Protein AF-A0A0P0X3J2-F1 (afdb_monomer_lite)

Sequence (110 aa):
ITIFICSRALRIARRRRDRPLVMEQEQQRPTPPRFGLDAATIACLPSFPYVRAHDNGEISDTAASVECAVCLSAVDEGEMVRQLHQECIDMWLSSHASCPICRGKAAPAD

Radius of gyration: 17.02 Å; chains: 1; bounding box: 38×27×59 Å

Secondary structure (DSSP, 8-state):
-HHHHHHHHHHHHHHHHSS-----------PPP--PPPHHHHHTS--EE------TT---TTS-PPB-TTT--BPPTT-EESSSBHHHHHHHHTT-SB-TTT--B-----

Structure (mmCIF, N/CA/C/O backbone):
data_AF-A0A0P0X3J2-F1
#
_entry.id   AF-A0A0P0X3J2-F1
#
loop_
_atom_site.group_PDB
_atom_site.id
_atom_site.type_symbol
_atom_site.label_atom_id
_atom_site.label_alt_id
_atom_site.label_comp_id
_atom_site.label_asym_id
_atom_site.label_entity_id
_atom_site.label_seq_id
_atom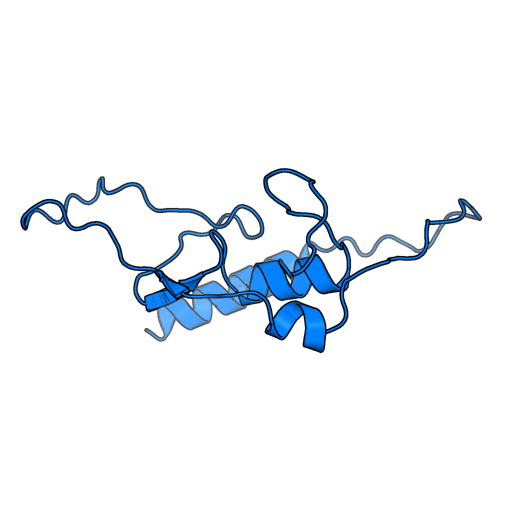_site.pdbx_PDB_ins_code
_atom_site.Cartn_x
_atom_site.Cartn_y
_atom_site.Cartn_z
_atom_site.occupancy
_atom_site.B_iso_or_equiv
_atom_site.auth_seq_id
_atom_site.auth_comp_id
_atom_site.auth_asym_id
_atom_site.auth_atom_id
_atom_site.pdbx_PDB_model_num
ATOM 1 N N . ILE A 1 1 ? 18.685 -6.126 -13.645 1.00 62.66 1 ILE A N 1
ATOM 2 C CA . ILE A 1 1 ? 17.881 -7.036 -12.787 1.00 62.66 1 ILE A CA 1
ATOM 3 C C . ILE A 1 1 ? 18.629 -7.407 -11.502 1.00 62.66 1 ILE A C 1
ATOM 5 O O . ILE A 1 1 ? 18.233 -6.942 -10.444 1.00 62.66 1 ILE A O 1
ATOM 9 N N . THR A 1 2 ? 19.749 -8.139 -11.558 1.00 72.31 2 THR A N 1
ATOM 10 C CA . THR A 1 2 ? 20.478 -8.592 -10.350 1.00 72.31 2 THR A CA 1
ATOM 11 C C . THR A 1 2 ? 20.932 -7.451 -9.439 1.00 72.31 2 THR A C 1
ATOM 13 O O . THR A 1 2 ? 20.743 -7.523 -8.232 1.00 72.31 2 THR A O 1
ATOM 16 N N . ILE A 1 3 ? 21.466 -6.363 -10.006 1.00 75.50 3 ILE A N 1
ATOM 17 C CA . ILE A 1 3 ? 21.913 -5.194 -9.228 1.00 75.50 3 ILE A CA 1
ATOM 18 C C . ILE A 1 3 ? 20.746 -4.550 -8.466 1.00 75.50 3 ILE A C 1
ATOM 20 O O . ILE A 1 3 ? 20.918 -4.160 -7.313 1.00 75.50 3 ILE A O 1
ATOM 24 N N . PHE A 1 4 ? 19.557 -4.486 -9.072 1.00 71.75 4 PHE A N 1
ATOM 25 C CA . PHE A 1 4 ? 18.354 -3.948 -8.434 1.00 71.75 4 PHE A CA 1
ATOM 26 C C . PHE A 1 4 ? 17.903 -4.839 -7.276 1.00 71.75 4 PHE A C 1
ATOM 28 O O . PHE A 1 4 ? 17.736 -4.343 -6.164 1.00 71.75 4 PHE A O 1
ATOM 35 N N . ILE A 1 5 ? 17.830 -6.159 -7.493 1.00 76.25 5 ILE A N 1
ATOM 36 C CA . ILE A 1 5 ? 17.503 -7.140 -6.443 1.00 76.25 5 ILE A CA 1
ATOM 37 C C . ILE A 1 5 ? 18.508 -7.048 -5.287 1.00 76.25 5 ILE A C 1
ATOM 39 O O . ILE A 1 5 ? 18.109 -6.949 -4.128 1.00 76.25 5 ILE A O 1
ATOM 43 N N . CYS A 1 6 ? 19.811 -7.009 -5.585 1.00 77.88 6 CYS A N 1
ATOM 44 C CA . CYS A 1 6 ? 20.860 -6.873 -4.575 1.00 77.88 6 CYS A CA 1
ATOM 45 C C . CYS A 1 6 ? 20.748 -5.552 -3.809 1.00 77.88 6 CYS A C 1
ATOM 47 O O . CYS A 1 6 ? 20.824 -5.545 -2.582 1.00 77.88 6 CYS A O 1
ATOM 49 N N . SER A 1 7 ? 20.524 -4.437 -4.509 1.00 78.75 7 SER A N 1
ATOM 50 C CA . SER A 1 7 ? 20.341 -3.119 -3.895 1.00 78.75 7 SER A CA 1
ATOM 51 C C . SER A 1 7 ? 19.117 -3.105 -2.982 1.00 78.75 7 SER A C 1
ATOM 53 O O . SER A 1 7 ? 19.196 -2.598 -1.863 1.00 78.75 7 SER A O 1
ATOM 55 N N . ARG A 1 8 ? 18.011 -3.721 -3.413 1.00 69.62 8 ARG A N 1
ATOM 56 C CA . ARG A 1 8 ? 16.777 -3.858 -2.635 1.00 69.62 8 ARG A CA 1
ATOM 57 C C . ARG A 1 8 ? 17.001 -4.704 -1.385 1.00 69.62 8 ARG A C 1
ATOM 59 O O . ARG A 1 8 ? 16.700 -4.244 -0.287 1.00 69.62 8 ARG A O 1
ATOM 66 N N . ALA A 1 9 ? 17.619 -5.878 -1.522 1.00 77.94 9 ALA A N 1
ATOM 67 C CA . ALA A 1 9 ? 17.956 -6.756 -0.400 1.00 77.94 9 ALA A CA 1
ATOM 68 C C . ALA A 1 9 ? 18.884 -6.066 0.612 1.00 77.94 9 ALA A C 1
ATOM 70 O O . ALA A 1 9 ? 18.623 -6.098 1.814 1.00 77.94 9 ALA A O 1
ATOM 71 N N . LEU A 1 10 ? 19.922 -5.371 0.134 1.00 80.94 10 LEU A N 1
ATOM 72 C CA . LEU A 1 10 ? 20.834 -4.596 0.975 1.00 80.94 10 LEU A CA 1
ATOM 73 C C . LEU A 1 10 ? 20.107 -3.458 1.701 1.00 80.94 10 LEU A C 1
ATOM 75 O O . LEU A 1 10 ? 20.377 -3.228 2.876 1.00 80.94 10 LEU A O 1
ATOM 79 N N . ARG A 1 11 ? 19.170 -2.756 1.052 1.00 69.81 11 ARG A N 1
ATOM 80 C CA . ARG A 1 11 ? 18.385 -1.678 1.683 1.00 69.81 11 ARG A CA 1
ATOM 81 C C . ARG A 1 11 ? 17.372 -2.207 2.703 1.00 69.81 11 ARG A C 1
ATOM 83 O O . ARG A 1 11 ? 17.274 -1.642 3.790 1.00 69.81 11 ARG A O 1
ATOM 90 N N . ILE A 1 12 ? 16.677 -3.311 2.408 1.00 72.94 12 ILE A N 1
ATOM 91 C CA . ILE A 1 12 ? 15.802 -4.006 3.372 1.00 72.94 12 ILE A CA 1
ATOM 92 C C . ILE A 1 12 ? 16.627 -4.458 4.581 1.00 72.94 12 ILE A C 1
ATOM 94 O O . ILE A 1 12 ? 16.234 -4.222 5.724 1.00 72.94 12 ILE A O 1
ATOM 98 N N . ALA A 1 13 ? 17.801 -5.047 4.343 1.00 76.25 13 ALA A N 1
ATOM 99 C CA . ALA A 1 13 ? 18.723 -5.435 5.403 1.00 76.25 13 ALA A CA 1
ATOM 100 C C . ALA A 1 13 ? 19.209 -4.223 6.209 1.00 76.25 13 ALA A C 1
ATOM 102 O O . ALA A 1 13 ? 19.269 -4.302 7.433 1.00 76.25 13 ALA A O 1
ATOM 103 N N . ARG A 1 14 ? 19.487 -3.082 5.562 1.00 75.00 14 ARG A N 1
ATOM 104 C CA . ARG A 1 14 ? 19.835 -1.829 6.252 1.00 75.00 14 ARG A CA 1
ATOM 105 C C . ARG A 1 14 ? 18.709 -1.349 7.161 1.00 75.00 14 ARG A C 1
ATOM 107 O O . ARG A 1 14 ? 18.992 -1.062 8.311 1.00 75.00 14 ARG A O 1
ATOM 114 N N . ARG A 1 15 ? 17.446 -1.352 6.721 1.00 68.12 15 ARG A N 1
ATOM 115 C CA . ARG A 1 15 ? 16.306 -0.997 7.595 1.00 68.12 15 ARG A CA 1
ATOM 116 C C . ARG A 1 15 ? 16.103 -1.975 8.745 1.00 68.12 15 ARG A C 1
ATOM 118 O O . ARG A 1 15 ? 15.778 -1.554 9.846 1.00 68.12 15 ARG A O 1
ATOM 125 N N . ARG A 1 16 ? 16.323 -3.273 8.515 1.00 66.19 16 ARG A N 1
ATOM 126 C CA . ARG A 1 16 ? 16.330 -4.272 9.597 1.00 66.19 16 ARG A CA 1
ATOM 127 C C . ARG A 1 16 ? 17.478 -4.047 10.577 1.00 66.19 16 ARG A C 1
ATOM 129 O O . ARG A 1 16 ? 17.307 -4.324 11.756 1.00 66.19 16 ARG A O 1
ATOM 136 N N . ARG A 1 17 ? 18.625 -3.564 10.098 1.00 64.56 17 ARG A N 1
ATOM 137 C CA . ARG A 1 17 ? 19.802 -3.253 10.915 1.00 64.56 17 ARG A CA 1
ATOM 138 C C . ARG A 1 17 ? 19.632 -1.963 11.712 1.00 64.56 17 ARG A C 1
ATOM 140 O O . ARG A 1 17 ? 20.065 -1.916 12.852 1.00 64.56 17 ARG A O 1
ATOM 147 N N . ASP A 1 18 ? 18.996 -0.960 11.118 1.00 62.44 18 ASP A N 1
ATOM 148 C CA . ASP A 1 18 ? 18.629 0.299 11.773 1.00 62.44 18 ASP A CA 1
ATOM 149 C C . ASP A 1 18 ? 17.363 0.155 12.630 1.00 62.44 18 ASP A C 1
ATOM 151 O O . ASP A 1 18 ? 16.910 1.109 13.252 1.00 62.44 18 ASP A O 1
ATOM 155 N N . ARG A 1 19 ? 16.765 -1.049 12.692 1.00 62.34 19 ARG A N 1
ATOM 156 C CA . ARG A 1 19 ? 15.784 -1.354 13.730 1.00 62.34 19 ARG A CA 1
ATOM 157 C C . ARG A 1 19 ? 16.537 -1.222 15.049 1.00 62.34 19 ARG A C 1
ATOM 159 O O . ARG A 1 19 ? 17.418 -2.053 15.287 1.00 62.34 19 ARG A O 1
ATOM 166 N N . PRO A 1 20 ? 16.229 -0.222 15.892 1.00 53.03 20 PRO A N 1
ATOM 167 C CA . PRO A 1 20 ? 16.931 -0.091 17.149 1.00 53.03 20 PRO A CA 1
ATOM 168 C C . PRO A 1 20 ? 16.768 -1.415 17.894 1.00 53.03 20 PRO A C 1
ATOM 170 O O . PRO A 1 20 ? 15.647 -1.909 18.064 1.00 53.03 20 PRO A O 1
ATOM 173 N N . LEU A 1 21 ? 17.891 -2.009 18.307 1.00 50.00 21 LEU A N 1
ATOM 174 C CA . LEU A 1 21 ? 17.905 -2.937 19.430 1.00 50.00 21 LEU A CA 1
ATOM 175 C C . LEU A 1 21 ? 17.534 -2.081 20.636 1.00 50.00 21 LEU A C 1
ATOM 177 O O . LEU A 1 21 ? 18.406 -1.649 21.383 1.00 50.00 21 LEU A O 1
ATOM 181 N N . VAL A 1 22 ? 16.255 -1.707 20.737 1.00 55.84 22 VAL A N 1
ATOM 182 C CA . VAL A 1 22 ? 15.724 -1.060 21.924 1.00 55.84 22 VAL A CA 1
ATOM 183 C C . VAL A 1 22 ? 15.979 -2.072 23.016 1.00 55.84 22 VAL A C 1
ATOM 185 O O . VAL A 1 22 ? 15.365 -3.136 23.062 1.00 55.84 22 VAL A O 1
ATOM 188 N N . MET A 1 23 ? 17.009 -1.753 23.788 1.00 49.06 23 MET A N 1
ATOM 189 C CA . MET A 1 23 ? 17.346 -2.358 25.050 1.00 49.06 23 MET A CA 1
ATOM 190 C C . MET A 1 23 ? 16.031 -2.392 25.822 1.00 49.06 23 MET A C 1
ATOM 192 O O . MET A 1 23 ? 15.429 -1.346 26.056 1.00 49.06 23 MET A O 1
ATOM 196 N N . GLU A 1 24 ? 15.528 -3.602 26.056 1.00 54.06 24 GLU A N 1
ATOM 197 C CA . GLU A 1 24 ? 14.265 -3.887 26.732 1.00 54.06 24 GLU A CA 1
ATOM 198 C C . GLU A 1 24 ? 14.387 -3.406 28.184 1.00 54.06 24 GLU A C 1
ATOM 200 O O . GLU A 1 24 ? 14.694 -4.165 29.099 1.00 54.06 24 GLU A O 1
ATOM 205 N N . GLN A 1 25 ? 14.257 -2.101 28.381 1.00 48.06 25 GLN A N 1
ATOM 206 C CA . GLN A 1 25 ? 14.371 -1.448 29.668 1.00 48.06 25 GLN A CA 1
ATOM 207 C C . GLN A 1 25 ? 13.414 -0.260 29.655 1.00 48.06 25 GLN A C 1
ATOM 209 O O . GLN A 1 25 ? 13.792 0.853 29.332 1.00 48.06 25 GLN A O 1
ATOM 214 N N . GLU A 1 26 ? 12.133 -0.541 29.901 1.00 42.31 26 GLU A N 1
ATOM 215 C CA . GLU A 1 26 ? 11.393 0.063 31.015 1.00 42.31 26 GLU A CA 1
ATOM 216 C C . GLU A 1 26 ? 9.937 -0.427 31.049 1.00 42.31 26 GLU A C 1
ATOM 218 O O . GLU A 1 26 ? 9.123 -0.174 30.163 1.00 42.31 26 GLU A O 1
ATOM 223 N N . GLN A 1 27 ? 9.650 -1.167 32.123 1.00 45.62 27 GLN A N 1
ATOM 224 C CA . GLN A 1 27 ? 8.453 -1.076 32.956 1.00 45.62 27 GLN A CA 1
ATOM 225 C C . GLN A 1 27 ? 7.148 -0.553 32.307 1.00 45.62 27 GLN A C 1
ATOM 227 O O . GLN A 1 27 ? 6.927 0.641 32.134 1.00 45.62 27 GLN A O 1
ATOM 232 N N . GLN A 1 28 ? 6.189 -1.470 32.147 1.00 45.38 28 GLN A N 1
ATOM 233 C CA . GLN A 1 28 ? 4.788 -1.283 32.568 1.00 45.38 28 GLN A CA 1
ATOM 234 C C . GLN A 1 28 ? 4.017 -0.032 32.103 1.00 45.38 28 GLN A C 1
ATOM 236 O O . GLN A 1 28 ? 3.080 0.392 32.781 1.00 45.38 28 GLN A O 1
ATOM 241 N N . ARG A 1 29 ? 4.257 0.500 30.904 1.00 41.31 29 ARG A N 1
ATOM 242 C CA . ARG A 1 29 ? 3.136 1.127 30.190 1.00 41.31 29 ARG A CA 1
ATOM 243 C C . ARG A 1 29 ? 2.353 -0.013 29.539 1.00 41.31 29 ARG A C 1
ATOM 245 O O . ARG A 1 29 ? 2.975 -0.737 28.761 1.00 41.31 29 ARG A O 1
ATOM 252 N N . PRO A 1 30 ? 1.051 -0.228 29.828 1.00 45.28 30 PRO A N 1
ATOM 253 C CA . PRO A 1 30 ? 0.239 -1.147 29.042 1.00 45.28 30 PRO A CA 1
ATOM 254 C C . PRO A 1 30 ? 0.341 -0.680 27.595 1.00 45.28 30 PRO A C 1
ATOM 256 O O . PRO A 1 30 ? -0.241 0.333 27.204 1.00 45.28 30 PRO A O 1
ATOM 259 N N . THR 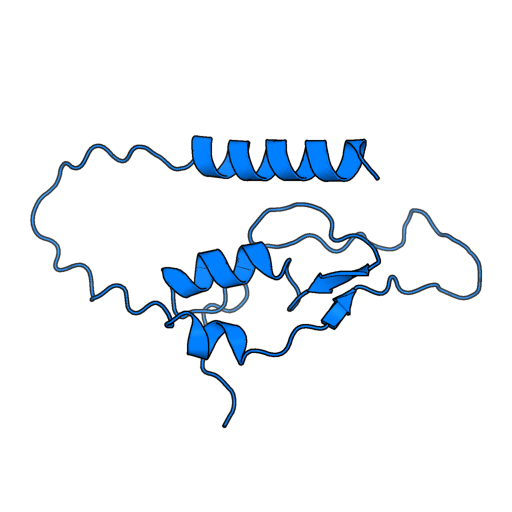A 1 31 ? 1.189 -1.345 26.819 1.00 47.12 31 THR A N 1
ATOM 260 C CA . THR A 1 31 ? 1.215 -1.141 25.386 1.00 47.12 31 THR A CA 1
ATOM 261 C C . THR A 1 31 ? -0.143 -1.658 24.938 1.00 47.12 31 THR A C 1
ATOM 263 O O . THR A 1 31 ? -0.488 -2.792 25.289 1.00 47.12 31 THR A O 1
ATOM 266 N N . PRO A 1 32 ? -0.977 -0.836 24.269 1.00 47.91 32 PRO A N 1
ATOM 267 C CA . PRO A 1 32 ? -2.209 -1.363 23.711 1.00 47.91 32 PRO A CA 1
ATOM 268 C C . PRO A 1 32 ? -1.829 -2.604 22.897 1.00 47.91 32 PRO A C 1
ATOM 270 O O . PRO A 1 32 ? -0.755 -2.591 22.276 1.00 47.91 32 PRO A O 1
ATOM 273 N N . PRO A 1 33 ? -2.631 -3.684 22.952 1.00 53.06 33 PRO A N 1
ATOM 274 C CA . PRO A 1 33 ? -2.315 -4.906 22.234 1.00 53.06 33 PRO A CA 1
ATOM 275 C C . PRO A 1 33 ? -1.928 -4.518 20.816 1.00 53.06 33 PRO A C 1
ATOM 277 O O . PRO A 1 33 ? -2.580 -3.668 20.205 1.00 53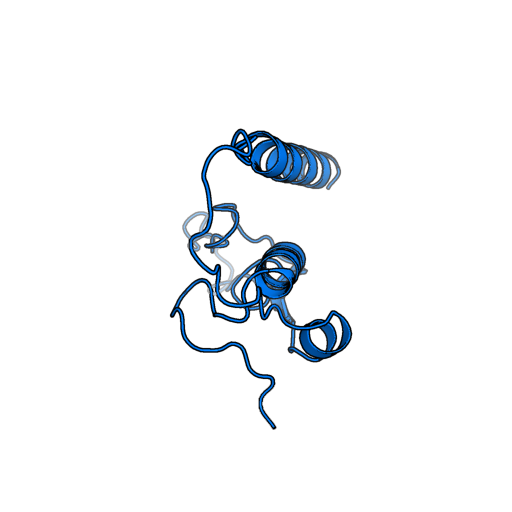.06 33 PRO A O 1
ATOM 280 N N . ARG A 1 34 ? -0.803 -5.048 20.338 1.00 58.19 34 ARG A N 1
ATOM 281 C CA . ARG A 1 34 ? -0.309 -4.781 18.989 1.00 58.19 34 ARG A CA 1
ATOM 282 C C . ARG A 1 34 ? -1.316 -5.410 18.023 1.00 58.19 34 ARG A C 1
ATOM 284 O O . ARG A 1 34 ? -1.141 -6.545 17.603 1.00 58.19 34 ARG A O 1
ATOM 291 N N . PHE A 1 35 ? -2.418 -4.714 17.754 1.00 70.25 35 PHE A N 1
ATOM 292 C CA . PHE A 1 35 ? -3.446 -5.115 16.803 1.00 70.25 35 PHE A CA 1
ATOM 293 C C . PHE A 1 35 ? -2.895 -4.820 15.411 1.00 70.25 35 PHE A C 1
ATOM 295 O O . PHE A 1 35 ? -3.280 -3.852 14.757 1.00 70.25 35 PHE A O 1
ATOM 302 N N . GLY A 1 36 ? -1.894 -5.596 15.005 1.00 81.62 36 GLY A N 1
ATOM 303 C CA . GLY A 1 36 ? -1.636 -5.790 13.591 1.00 81.62 36 GLY A CA 1
ATOM 304 C C . GLY A 1 36 ? -2.811 -6.532 12.958 1.00 81.62 36 GLY A C 1
ATOM 305 O O . GLY A 1 36 ? -3.659 -7.100 13.652 1.00 81.62 36 GLY A O 1
ATOM 306 N N . LEU A 1 37 ? -2.854 -6.519 11.634 1.00 83.88 37 LEU A N 1
ATOM 307 C CA . LEU A 1 37 ? -3.732 -7.400 10.879 1.00 83.88 37 LEU A CA 1
ATOM 308 C C . LEU A 1 37 ? -3.064 -8.771 10.760 1.00 83.88 37 LEU A C 1
ATOM 310 O O . LEU A 1 37 ? -1.838 -8.867 10.654 1.00 83.88 37 LEU A O 1
ATOM 314 N N . ASP A 1 38 ? -3.857 -9.835 10.778 1.00 85.81 38 ASP A N 1
ATOM 315 C CA . ASP A 1 38 ? -3.346 -11.165 10.479 1.00 85.81 38 ASP A CA 1
ATOM 316 C C . ASP A 1 38 ? -2.961 -11.279 8.993 1.00 85.81 38 ASP A C 1
ATOM 318 O O . ASP A 1 38 ? -3.410 -10.511 8.136 1.00 85.81 38 ASP A O 1
ATOM 322 N N . ALA A 1 39 ? -2.112 -12.257 8.679 1.00 83.38 39 ALA A N 1
ATOM 323 C CA . ALA A 1 39 ? -1.588 -12.436 7.330 1.00 83.38 39 ALA A CA 1
ATOM 324 C C . ALA A 1 39 ? -2.682 -12.691 6.278 1.00 83.38 39 ALA A C 1
ATOM 326 O O . ALA A 1 39 ? -2.503 -12.286 5.130 1.00 83.38 39 ALA A O 1
ATOM 327 N N . ALA A 1 40 ? -3.805 -13.323 6.645 1.00 86.69 40 ALA A N 1
ATOM 328 C CA . ALA A 1 40 ? -4.900 -13.568 5.710 1.00 86.69 40 ALA A CA 1
ATOM 329 C C . ALA A 1 40 ? -5.634 -12.260 5.387 1.00 86.69 40 ALA A C 1
ATOM 331 O O . ALA A 1 40 ? -5.830 -11.950 4.214 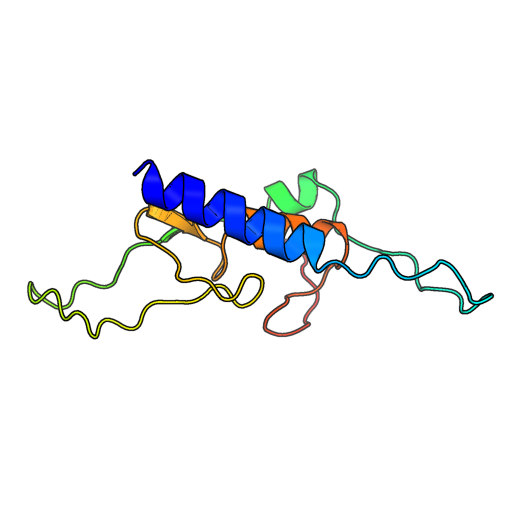1.00 86.69 40 ALA A O 1
ATOM 332 N N . THR A 1 41 ? -5.927 -11.436 6.397 1.00 85.44 41 THR A N 1
ATOM 333 C CA . THR A 1 41 ? -6.509 -10.100 6.191 1.00 85.44 41 THR A CA 1
ATOM 334 C C . THR A 1 41 ? -5.601 -9.205 5.340 1.00 85.44 41 THR A C 1
ATOM 336 O O . THR A 1 41 ? -6.076 -8.506 4.445 1.00 85.44 41 THR A O 1
ATOM 339 N N . ILE A 1 42 ? -4.283 -9.249 5.563 1.00 85.38 42 ILE A N 1
ATOM 340 C CA . ILE A 1 42 ? -3.304 -8.504 4.753 1.00 85.38 42 ILE A CA 1
ATOM 341 C C . ILE A 1 42 ? -3.287 -9.000 3.300 1.00 85.38 42 ILE A C 1
ATOM 343 O O . ILE A 1 42 ? -3.194 -8.190 2.374 1.00 85.38 42 ILE A O 1
ATOM 347 N N . ALA A 1 43 ? -3.387 -10.313 3.079 1.00 86.00 43 ALA A N 1
ATOM 348 C CA . ALA A 1 43 ? -3.410 -10.900 1.740 1.00 86.00 43 ALA A CA 1
ATOM 349 C C . ALA A 1 43 ? -4.659 -10.497 0.938 1.00 86.00 43 ALA A C 1
ATOM 351 O O . ALA A 1 43 ? -4.571 -10.363 -0.280 1.00 86.00 43 ALA A O 1
ATOM 352 N N . CYS A 1 44 ? -5.788 -10.244 1.606 1.00 86.06 44 CYS A N 1
ATOM 353 C CA . CYS A 1 44 ? -7.020 -9.778 0.963 1.00 86.06 44 CYS A CA 1
ATOM 354 C C . CYS A 1 44 ? -6.936 -8.342 0.428 1.00 86.06 44 CYS A C 1
ATOM 356 O O . CYS A 1 44 ? -7.755 -7.951 -0.401 1.00 86.06 44 CYS A O 1
ATOM 358 N N . LEU A 1 45 ? -5.981 -7.533 0.892 1.00 83.81 45 LEU A N 1
ATOM 359 C CA . LEU A 1 45 ? -5.848 -6.166 0.402 1.00 83.81 45 LEU A CA 1
ATOM 360 C C . LEU A 1 45 ? -5.416 -6.183 -1.083 1.00 83.81 45 LEU A C 1
ATOM 362 O O . LEU A 1 45 ? -4.478 -6.893 -1.454 1.00 83.81 45 LEU A O 1
ATOM 366 N N . PRO A 1 46 ? -6.033 -5.385 -1.962 1.00 82.38 46 PRO A N 1
ATOM 367 C CA . PRO A 1 46 ? -5.691 -5.393 -3.382 1.00 82.38 46 PRO A CA 1
ATOM 368 C C . PRO A 1 46 ? -4.275 -4.846 -3.604 1.00 82.38 46 PRO A C 1
ATOM 370 O O . PRO A 1 46 ? -3.886 -3.869 -2.966 1.00 82.38 46 PRO A O 1
ATOM 373 N N . SER A 1 47 ? -3.494 -5.460 -4.494 1.00 83.19 47 SER A N 1
ATOM 374 C CA . SER A 1 47 ? -2.213 -4.933 -4.986 1.00 83.19 47 SER A CA 1
ATOM 375 C C . SER A 1 47 ? -2.190 -4.941 -6.512 1.00 83.19 47 SER A C 1
ATOM 377 O O . SER A 1 47 ? -2.857 -5.755 -7.149 1.00 83.19 47 SER A O 1
ATOM 379 N N . PHE A 1 48 ? -1.436 -4.015 -7.104 1.00 83.50 48 PHE A N 1
ATOM 380 C CA . PHE A 1 48 ? -1.380 -3.832 -8.555 1.00 83.50 48 PHE A CA 1
ATOM 381 C C . PHE A 1 48 ? 0.069 -3.619 -9.002 1.00 83.50 48 PHE A C 1
ATOM 383 O O . PHE A 1 48 ? 0.835 -3.014 -8.249 1.00 83.50 48 PHE A O 1
ATOM 390 N N . PRO A 1 49 ? 0.471 -4.084 -10.196 1.00 82.88 49 PRO A N 1
ATOM 391 C CA . PRO A 1 49 ? 1.787 -3.764 -10.731 1.00 82.88 49 PRO A CA 1
ATOM 392 C C . PRO A 1 49 ? 1.878 -2.261 -11.009 1.00 82.88 49 PRO A C 1
ATOM 394 O O . PRO A 1 49 ? 0.978 -1.669 -11.609 1.00 82.88 49 PRO A O 1
ATOM 397 N N . TYR A 1 50 ? 2.963 -1.635 -10.567 1.00 82.69 50 TYR A N 1
ATOM 398 C CA . TYR A 1 50 ? 3.245 -0.242 -10.862 1.00 82.69 50 TYR A CA 1
ATOM 399 C C . TYR A 1 50 ? 3.583 -0.083 -12.345 1.00 82.69 50 TYR A C 1
ATOM 401 O O . TYR A 1 50 ? 4.485 -0.743 -12.862 1.00 82.69 50 TYR A O 1
ATOM 409 N N . VAL A 1 51 ? 2.869 0.818 -13.014 1.00 78.56 51 VAL A N 1
ATOM 410 C CA . VAL A 1 51 ? 3.133 1.222 -14.396 1.00 78.56 51 VAL A CA 1
ATOM 411 C C . VAL A 1 51 ? 3.560 2.678 -14.356 1.00 78.56 51 VAL A C 1
ATOM 413 O O . VAL A 1 51 ? 2.836 3.521 -13.820 1.00 78.56 51 VAL A O 1
ATOM 416 N N . ARG A 1 52 ? 4.744 2.980 -14.894 1.00 74.31 52 ARG A N 1
ATOM 417 C CA . ARG A 1 52 ? 5.178 4.371 -15.030 1.00 74.31 52 ARG A CA 1
ATOM 418 C C . ARG A 1 52 ? 4.283 5.060 -16.056 1.00 74.31 52 ARG A C 1
ATOM 420 O O . ARG A 1 52 ? 3.985 4.498 -17.106 1.00 74.31 52 ARG A O 1
ATOM 427 N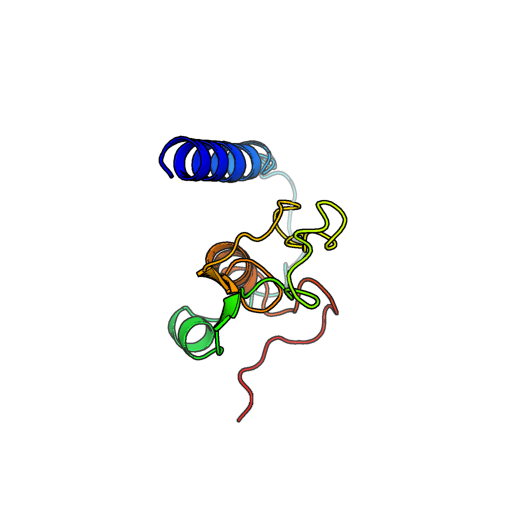 N . ALA A 1 53 ? 3.828 6.269 -15.739 1.00 74.56 53 ALA A N 1
ATOM 428 C CA . ALA A 1 53 ? 3.138 7.085 -16.723 1.00 74.56 53 ALA A CA 1
ATOM 429 C C . ALA A 1 53 ? 4.145 7.436 -17.826 1.00 74.56 53 ALA A C 1
ATOM 431 O O . ALA A 1 53 ? 5.134 8.109 -17.557 1.00 74.56 53 ALA A O 1
ATOM 432 N N . HIS A 1 54 ? 3.914 6.929 -19.035 1.00 66.50 54 HIS A N 1
ATOM 433 C CA . HIS A 1 54 ? 4.630 7.358 -20.228 1.00 66.50 54 HIS A CA 1
ATOM 434 C C . HIS A 1 54 ? 3.806 8.462 -20.885 1.00 66.50 54 HIS A C 1
ATOM 436 O O . HIS A 1 54 ? 2.803 8.194 -21.547 1.00 66.50 54 HIS A O 1
ATOM 442 N N . ASP A 1 55 ? 4.200 9.709 -20.694 1.00 61.34 55 ASP A N 1
ATOM 443 C CA . ASP A 1 55 ? 3.741 10.827 -21.498 1.00 61.34 55 ASP A CA 1
ATOM 444 C C . ASP A 1 55 ? 4.324 10.693 -22.916 1.00 61.34 55 ASP A C 1
ATOM 446 O O . ASP A 1 55 ? 5.501 10.917 -23.164 1.00 61.34 55 ASP A O 1
ATOM 450 N N . ASN A 1 56 ? 3.484 10.223 -23.847 1.00 62.41 56 ASN A N 1
ATOM 451 C CA . ASN A 1 56 ? 3.651 10.250 -25.307 1.00 62.41 56 ASN A CA 1
ATOM 452 C C . ASN A 1 56 ? 5.087 10.129 -25.867 1.00 62.41 56 ASN A C 1
ATOM 454 O O . ASN A 1 56 ? 5.475 10.867 -26.770 1.00 62.41 56 ASN A O 1
ATOM 458 N N . GLY A 1 57 ? 5.846 9.131 -25.411 1.00 57.00 57 GLY A N 1
ATOM 459 C CA . GLY A 1 57 ? 7.080 8.692 -26.071 1.00 57.00 57 GLY A CA 1
ATOM 460 C C . GLY A 1 57 ? 8.345 9.480 -25.732 1.00 57.00 57 GLY A C 1
ATOM 461 O O . GLY A 1 57 ? 9.420 9.071 -26.168 1.00 57.00 57 GLY A O 1
ATOM 462 N N . GLU A 1 58 ? 8.267 10.528 -24.913 1.00 57.12 58 GLU A N 1
ATOM 463 C CA . GLU A 1 58 ? 9.459 11.055 -24.256 1.00 57.12 58 GLU A CA 1
ATOM 464 C C . GLU A 1 58 ? 9.602 10.339 -22.918 1.00 57.12 58 GLU A C 1
ATOM 466 O O . GLU A 1 58 ? 8.829 10.533 -21.985 1.00 57.12 58 GLU A O 1
ATOM 471 N N . ILE A 1 59 ? 10.612 9.473 -22.820 1.00 54.12 59 ILE A N 1
ATOM 472 C CA . ILE A 1 59 ? 11.151 9.055 -21.526 1.00 54.12 59 ILE A CA 1
ATOM 473 C C . ILE A 1 59 ? 11.768 10.320 -20.932 1.00 54.12 59 ILE A C 1
ATOM 475 O O . ILE A 1 59 ? 12.964 10.567 -21.061 1.00 54.12 59 ILE A O 1
ATOM 479 N N . SER A 1 60 ? 10.946 11.194 -20.363 1.00 54.28 60 SER A N 1
ATOM 480 C CA . SER A 1 60 ? 11.474 12.248 -19.529 1.00 54.28 60 SER A CA 1
ATOM 481 C C . SER A 1 60 ? 12.017 11.543 -18.296 1.00 54.28 60 SER A C 1
ATOM 483 O O . SER A 1 60 ? 11.255 11.004 -17.495 1.00 54.28 60 SER A O 1
ATOM 485 N N . ASP A 1 61 ? 13.337 11.567 -18.108 1.00 57.12 61 ASP A N 1
ATOM 486 C CA . ASP A 1 61 ? 13.986 11.208 -16.835 1.00 57.12 61 ASP A CA 1
ATOM 487 C C . ASP A 1 61 ? 13.421 12.022 -15.643 1.00 57.12 61 ASP A C 1
ATOM 489 O O . ASP A 1 61 ? 13.729 11.747 -14.485 1.00 57.12 61 ASP A O 1
ATOM 493 N N . THR A 1 62 ? 12.567 13.016 -15.920 1.00 56.03 62 THR A N 1
ATOM 494 C CA . THR A 1 62 ? 11.829 13.831 -14.950 1.00 56.03 62 THR A CA 1
ATOM 495 C C . THR A 1 62 ? 10.475 13.230 -14.553 1.00 56.03 62 THR A C 1
ATOM 497 O O . THR A 1 62 ? 9.806 13.802 -13.693 1.00 56.03 62 THR A O 1
ATOM 500 N N . ALA A 1 63 ? 10.038 12.104 -15.137 1.00 58.97 63 ALA A N 1
ATOM 501 C CA . ALA A 1 63 ? 8.850 11.393 -14.670 1.00 58.97 63 ALA A CA 1
ATOM 502 C C . ALA A 1 63 ? 9.053 11.059 -13.187 1.00 58.97 63 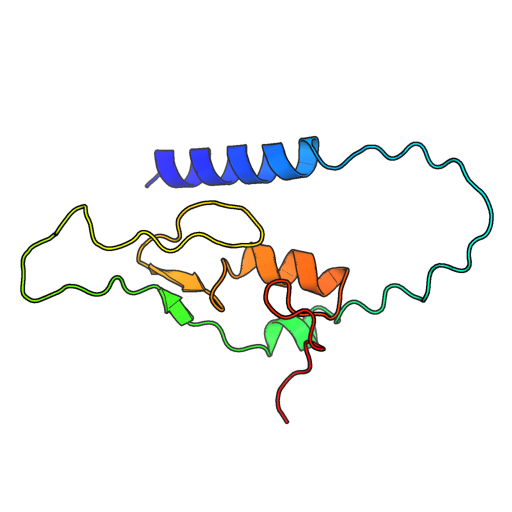ALA A C 1
ATOM 504 O O . ALA A 1 63 ? 9.882 10.216 -12.838 1.00 58.97 63 ALA A O 1
ATOM 505 N N . ALA A 1 64 ? 8.355 11.797 -12.317 1.00 65.75 64 ALA A N 1
ATOM 506 C CA . ALA A 1 64 ? 8.598 11.802 -10.884 1.00 65.75 64 ALA A CA 1
ATOM 507 C C . ALA A 1 64 ? 8.624 10.363 -10.359 1.00 65.75 64 ALA A C 1
ATOM 509 O O . ALA A 1 64 ? 7.614 9.655 -10.384 1.00 65.75 64 ALA A O 1
ATOM 510 N N . SER A 1 65 ? 9.797 9.910 -9.916 1.00 72.44 65 SER A N 1
ATOM 511 C CA . SER A 1 65 ? 9.938 8.583 -9.336 1.00 72.44 65 SER A CA 1
ATOM 512 C C . SER A 1 65 ? 9.087 8.524 -8.073 1.00 72.44 65 SER A C 1
ATOM 514 O O . SER A 1 65 ? 9.342 9.258 -7.118 1.00 72.44 65 SER A O 1
ATOM 516 N N . VAL A 1 66 ? 8.068 7.669 -8.062 1.00 80.38 66 VAL A N 1
ATOM 517 C CA . VAL A 1 66 ? 7.257 7.432 -6.867 1.00 80.38 66 VAL A CA 1
ATOM 518 C C . VAL A 1 66 ? 8.127 6.719 -5.842 1.00 80.38 66 VAL A C 1
ATOM 520 O O . VAL A 1 66 ? 8.699 5.678 -6.141 1.00 80.38 66 VAL A O 1
ATOM 523 N N . GLU A 1 67 ? 8.231 7.257 -4.630 1.00 84.50 67 GLU A N 1
ATOM 524 C CA . GLU A 1 67 ? 8.973 6.624 -3.541 1.00 84.50 67 GLU A CA 1
ATOM 525 C C . GLU A 1 67 ? 8.023 5.965 -2.540 1.00 84.50 67 GLU A C 1
ATOM 527 O O . GLU A 1 67 ? 6.988 6.510 -2.158 1.00 84.50 67 GLU A O 1
ATOM 532 N N . CYS A 1 68 ? 8.392 4.784 -2.054 1.00 85.62 68 CYS A N 1
ATOM 533 C CA . CYS A 1 68 ? 7.647 4.115 -1.000 1.00 85.62 68 CYS A CA 1
ATOM 534 C C . CYS A 1 68 ? 7.822 4.868 0.329 1.00 85.62 68 CYS A C 1
ATOM 536 O O . CYS A 1 68 ? 8.901 4.834 0.903 1.00 85.62 68 CYS A O 1
ATOM 538 N N . ALA A 1 69 ? 6.769 5.461 0.895 1.00 84.81 69 ALA A N 1
ATOM 539 C CA . ALA A 1 69 ? 6.816 6.169 2.184 1.00 84.81 69 ALA A CA 1
ATOM 540 C C . ALA A 1 69 ? 7.329 5.320 3.369 1.00 84.81 69 ALA A C 1
ATOM 542 O O . ALA A 1 69 ? 7.822 5.860 4.357 1.00 84.81 69 ALA A O 1
ATOM 543 N N . VAL A 1 70 ? 7.243 3.986 3.279 1.00 85.56 70 VAL A N 1
ATOM 544 C CA . VAL A 1 70 ? 7.778 3.085 4.309 1.00 85.56 70 VAL A CA 1
ATOM 545 C C . VAL A 1 70 ? 9.278 2.905 4.141 1.00 85.56 70 VAL A C 1
ATOM 547 O O . VAL A 1 70 ? 9.997 3.025 5.129 1.00 85.56 70 VAL A O 1
ATOM 550 N N . CYS A 1 71 ? 9.765 2.609 2.925 1.00 86.38 71 CYS A N 1
ATOM 551 C CA . CYS A 1 71 ? 11.180 2.310 2.697 1.00 86.38 71 CYS A CA 1
ATOM 552 C C . CYS A 1 71 ? 12.027 3.457 2.108 1.00 86.38 71 CYS A C 1
ATOM 554 O O . CYS A 1 71 ? 13.256 3.336 2.066 1.00 86.38 71 CYS A O 1
ATOM 556 N N . LEU A 1 72 ? 11.401 4.581 1.760 1.00 83.44 72 LEU A N 1
ATOM 557 C CA . LEU A 1 72 ? 11.958 5.761 1.082 1.00 83.44 72 LEU A CA 1
ATOM 558 C C . LEU A 1 72 ? 12.833 5.381 -0.121 1.00 83.44 72 LEU A C 1
ATOM 560 O O . LEU A 1 72 ? 13.931 5.889 -0.300 1.00 83.44 72 LEU A O 1
ATOM 564 N N . SER A 1 73 ? 12.407 4.369 -0.875 1.00 81.94 73 SER A N 1
ATOM 565 C CA . SER A 1 73 ? 13.067 3.951 -2.113 1.00 81.94 73 SER A CA 1
ATOM 566 C C . SER A 1 73 ? 12.090 4.091 -3.266 1.00 81.94 73 SER A C 1
ATOM 568 O O . SER A 1 73 ? 10.894 3.863 -3.066 1.00 81.94 73 SER A O 1
ATOM 570 N N . ALA A 1 74 ? 12.614 4.440 -4.440 1.00 83.25 74 ALA A N 1
ATOM 571 C CA . ALA A 1 74 ? 11.856 4.486 -5.681 1.00 83.25 74 ALA A CA 1
ATOM 572 C C . ALA A 1 74 ? 11.168 3.142 -5.961 1.00 83.25 74 ALA A C 1
ATOM 574 O O . ALA A 1 74 ? 11.757 2.087 -5.728 1.00 83.25 74 ALA A O 1
ATOM 575 N N . VAL A 1 75 ? 9.929 3.232 -6.434 1.00 82.50 75 VAL A N 1
ATOM 576 C CA . VAL A 1 75 ? 9.115 2.141 -6.959 1.00 82.50 75 VAL A CA 1
ATOM 577 C C . VAL A 1 75 ? 9.430 1.992 -8.443 1.00 82.50 75 VAL A C 1
ATOM 579 O O . VAL A 1 75 ? 9.363 2.961 -9.212 1.00 82.50 75 VAL A O 1
ATOM 582 N N . ASP A 1 76 ? 9.754 0.770 -8.848 1.00 80.50 76 ASP A N 1
ATOM 583 C CA . ASP A 1 76 ? 10.111 0.455 -10.228 1.00 80.50 76 ASP A CA 1
ATOM 584 C C . ASP A 1 76 ? 8.958 -0.181 -11.008 1.00 80.50 76 ASP A C 1
ATOM 586 O O . ASP A 1 76 ? 7.993 -0.714 -10.455 1.00 80.50 76 ASP A O 1
ATOM 590 N N . GLU A 1 77 ? 9.042 -0.077 -12.334 1.00 80.69 77 GLU A N 1
ATOM 591 C CA . GLU A 1 77 ? 8.035 -0.632 -13.234 1.00 80.69 77 GLU A CA 1
ATOM 592 C C . GLU A 1 77 ? 7.899 -2.150 -13.041 1.00 80.69 77 GLU A C 1
ATOM 594 O O . GLU A 1 77 ? 8.889 -2.881 -12.953 1.00 80.69 77 GLU A O 1
ATOM 599 N N . GLY A 1 78 ? 6.655 -2.623 -12.955 1.00 77.88 78 GLY A N 1
ATOM 600 C CA . GLY A 1 78 ? 6.323 -4.026 -12.712 1.00 77.88 78 GLY A CA 1
ATOM 601 C C . GLY A 1 78 ? 6.341 -4.450 -11.240 1.00 77.88 78 GLY A C 1
ATOM 602 O O . GLY A 1 78 ? 5.968 -5.584 -10.939 1.00 77.88 78 GLY A O 1
ATOM 603 N N . GLU A 1 79 ? 6.726 -3.583 -10.299 1.00 80.19 79 GLU A N 1
ATOM 604 C CA . GLU A 1 79 ? 6.656 -3.918 -8.875 1.00 80.19 79 GLU A CA 1
ATOM 605 C C . GLU A 1 79 ? 5.217 -3.881 -8.348 1.00 80.19 79 GLU A C 1
ATOM 607 O O . GLU A 1 79 ? 4.455 -2.961 -8.636 1.00 80.19 79 GLU A O 1
ATOM 612 N N . MET A 1 80 ? 4.838 -4.867 -7.528 1.00 78.50 80 MET A N 1
ATOM 613 C CA . MET A 1 80 ? 3.518 -4.882 -6.896 1.00 78.50 80 MET A CA 1
ATOM 614 C C . MET A 1 80 ? 3.434 -3.803 -5.821 1.00 78.50 80 MET A C 1
ATOM 616 O O . MET A 1 80 ? 4.169 -3.832 -4.824 1.00 78.50 80 MET A O 1
ATOM 620 N N . VAL A 1 81 ? 2.499 -2.875 -6.000 1.00 80.62 81 VAL A N 1
ATOM 621 C CA . VAL A 1 81 ? 2.290 -1.752 -5.097 1.00 80.62 81 VAL A CA 1
ATOM 622 C C . VAL A 1 81 ? 0.858 -1.620 -4.604 1.00 80.62 81 VAL A C 1
ATOM 624 O O . VAL A 1 81 ? -0.114 -1.942 -5.285 1.00 80.62 81 VAL A O 1
ATOM 627 N N . ARG A 1 82 ? 0.749 -1.075 -3.392 1.00 74.25 82 ARG A N 1
ATOM 628 C CA . ARG A 1 82 ? -0.470 -0.504 -2.802 1.00 74.25 82 ARG A CA 1
ATOM 629 C C . ARG A 1 82 ? -0.232 0.979 -2.473 1.00 74.25 82 ARG A C 1
ATOM 631 O O . ARG A 1 82 ? -0.326 1.368 -1.317 1.00 74.25 82 ARG A O 1
ATOM 638 N N . GLN A 1 83 ? 0.230 1.762 -3.460 1.00 72.31 83 GLN A N 1
ATOM 639 C CA . GLN A 1 83 ? 0.927 3.070 -3.308 1.00 72.31 83 GLN A CA 1
ATOM 640 C C . GLN A 1 83 ? 2.323 2.996 -2.650 1.00 72.31 83 GLN A C 1
ATOM 642 O O . GLN A 1 83 ? 3.024 3.995 -2.523 1.00 72.31 83 GLN A O 1
ATOM 647 N N . LEU A 1 84 ? 2.729 1.801 -2.229 1.00 83.88 84 LEU A N 1
ATOM 648 C CA . LEU A 1 84 ? 3.965 1.440 -1.536 1.00 83.88 84 LEU A CA 1
ATOM 649 C C . LEU A 1 84 ? 4.321 0.018 -1.977 1.00 83.88 84 LEU A C 1
ATOM 651 O O . LEU A 1 84 ? 3.404 -0.721 -2.337 1.00 83.88 84 LEU A O 1
ATOM 655 N N . HIS A 1 85 ? 5.582 -0.416 -1.883 1.00 84.19 85 HIS A N 1
ATOM 656 C CA . HIS A 1 85 ? 5.918 -1.828 -2.129 1.00 84.19 85 HIS A CA 1
ATOM 657 C C . HIS A 1 85 ? 5.037 -2.757 -1.283 1.00 84.19 85 HIS A C 1
ATOM 659 O O . HIS A 1 85 ? 4.932 -2.553 -0.068 1.00 84.19 85 HIS A O 1
ATOM 665 N N . GLN A 1 86 ? 4.476 -3.803 -1.896 1.00 84.88 86 GLN A N 1
ATOM 666 C CA . GLN A 1 86 ? 3.650 -4.798 -1.205 1.00 84.88 86 GLN A CA 1
ATOM 667 C C . GLN A 1 86 ? 4.360 -5.373 0.037 1.00 84.88 86 GLN A C 1
ATOM 669 O O . GLN A 1 86 ? 3.815 -5.350 1.135 1.00 84.88 86 GLN A O 1
ATOM 674 N N . GLU A 1 87 ? 5.631 -5.764 -0.093 1.00 85.62 87 GLU A N 1
ATOM 675 C CA . GLU A 1 87 ? 6.426 -6.293 1.028 1.00 85.62 87 GLU A CA 1
ATOM 676 C C . GLU A 1 87 ? 6.539 -5.305 2.203 1.00 85.62 87 GLU A C 1
ATOM 678 O O . GLU A 1 87 ? 6.552 -5.703 3.367 1.00 85.62 87 GLU A O 1
ATOM 683 N N . CYS A 1 88 ? 6.629 -4.003 1.910 1.00 87.44 88 CYS A N 1
ATOM 684 C CA . CYS A 1 88 ? 6.776 -2.974 2.937 1.00 87.44 88 CYS A CA 1
ATOM 685 C C . CYS A 1 88 ? 5.470 -2.749 3.702 1.00 87.44 88 CYS A C 1
ATOM 687 O O . CYS A 1 88 ? 5.500 -2.607 4.926 1.00 87.44 88 CYS A O 1
ATOM 689 N N . ILE A 1 89 ? 4.337 -2.709 2.994 1.00 87.00 89 ILE A N 1
ATOM 690 C CA . ILE A 1 89 ? 3.032 -2.528 3.632 1.00 87.00 89 ILE A CA 1
ATOM 691 C C . ILE A 1 89 ? 2.621 -3.779 4.414 1.00 87.00 89 ILE A C 1
ATOM 693 O O . ILE A 1 89 ? 2.125 -3.642 5.527 1.00 87.00 89 ILE A O 1
ATOM 697 N N . ASP A 1 90 ? 2.912 -4.981 3.917 1.00 87.19 90 ASP A N 1
ATOM 698 C CA . ASP A 1 90 ? 2.585 -6.229 4.615 1.00 87.19 90 ASP A CA 1
ATOM 699 C C . ASP A 1 90 ? 3.359 -6.342 5.943 1.00 87.19 90 ASP A C 1
ATOM 701 O O . ASP A 1 90 ? 2.779 -6.622 6.995 1.00 87.19 90 ASP A O 1
ATOM 705 N N . MET A 1 91 ? 4.662 -6.021 5.937 1.00 86.44 91 MET A N 1
ATOM 706 C CA . MET A 1 91 ? 5.459 -5.955 7.172 1.00 86.44 91 MET A CA 1
ATOM 707 C C . MET A 1 91 ? 4.943 -4.883 8.136 1.00 86.44 91 MET A C 1
ATOM 709 O O . MET A 1 91 ? 4.906 -5.119 9.343 1.00 86.44 91 MET A O 1
ATOM 713 N N . TRP A 1 92 ? 4.535 -3.718 7.632 1.00 89.31 92 TRP A N 1
ATOM 714 C CA . TRP A 1 92 ? 3.970 -2.660 8.466 1.00 89.31 92 TRP A CA 1
ATOM 715 C C . TRP A 1 92 ? 2.663 -3.103 9.135 1.00 89.31 92 TRP A C 1
ATOM 717 O O . TRP A 1 92 ? 2.544 -3.020 10.361 1.00 89.31 92 TRP A O 1
ATOM 727 N N . LEU A 1 93 ? 1.725 -3.639 8.348 1.00 87.69 93 LEU A N 1
ATOM 728 C CA . LEU A 1 93 ? 0.400 -4.066 8.801 1.00 87.69 93 LEU A CA 1
ATOM 729 C C . LEU A 1 93 ? 0.443 -5.227 9.792 1.00 87.69 93 LEU A C 1
ATOM 731 O O . LEU A 1 93 ? -0.412 -5.295 10.672 1.00 87.69 93 LEU A O 1
ATOM 735 N N . SER A 1 94 ? 1.476 -6.072 9.725 1.00 84.75 94 SER A N 1
ATOM 736 C CA . SER A 1 94 ? 1.705 -7.130 10.720 1.00 84.75 94 SER A CA 1
ATOM 737 C C . SER A 1 94 ? 1.900 -6.596 12.146 1.00 84.75 94 SER A C 1
ATOM 739 O O . SER A 1 94 ? 1.662 -7.306 13.118 1.00 84.75 94 SER A O 1
ATOM 741 N N . SER A 1 95 ? 2.342 -5.341 12.283 1.00 84.25 95 SER A N 1
ATOM 742 C CA . SER A 1 95 ? 2.600 -4.694 13.576 1.00 84.25 95 SER A CA 1
ATOM 743 C C . SER A 1 95 ? 1.658 -3.522 13.863 1.00 84.25 95 SER A C 1
ATOM 745 O O . SER A 1 95 ? 1.453 -3.183 15.027 1.00 84.25 95 SER A O 1
ATOM 747 N N . HIS A 1 96 ? 1.098 -2.898 12.823 1.00 85.31 96 HIS A N 1
ATOM 748 C CA . HIS A 1 96 ? 0.285 -1.689 12.917 1.00 85.31 96 HIS A CA 1
ATOM 749 C C . HIS A 1 96 ? -0.903 -1.761 11.948 1.00 85.31 96 HIS A C 1
ATOM 751 O O . HIS A 1 96 ? -0.717 -1.581 10.750 1.00 85.31 96 HIS A O 1
ATOM 757 N N . ALA A 1 97 ? -2.139 -1.919 12.433 1.00 85.62 97 ALA A N 1
ATOM 758 C CA . ALA A 1 97 ? -3.349 -1.835 11.595 1.00 85.62 97 ALA A CA 1
ATOM 759 C C . ALA A 1 97 ? -3.720 -0.389 11.184 1.00 85.62 97 ALA A C 1
ATOM 761 O O . ALA A 1 97 ? -4.876 0.033 11.267 1.00 85.62 97 ALA A O 1
ATOM 762 N N . SER A 1 98 ? -2.739 0.409 10.761 1.00 85.81 98 SER A N 1
ATOM 763 C CA . SER A 1 98 ? -2.934 1.784 10.297 1.00 85.81 98 SER A CA 1
ATOM 764 C C . SER A 1 98 ? -2.186 2.047 8.996 1.00 85.81 98 SER A C 1
ATOM 766 O O . SER A 1 98 ? -1.124 1.484 8.744 1.00 85.81 98 SER A O 1
ATOM 768 N N . CYS A 1 99 ? -2.731 2.923 8.158 1.00 85.56 99 CYS A N 1
ATOM 769 C CA . CYS A 1 99 ? -2.079 3.343 6.927 1.00 85.56 99 CYS A CA 1
ATOM 770 C C . CYS A 1 99 ? -0.834 4.192 7.255 1.00 85.56 99 CYS A C 1
ATOM 772 O O . CYS A 1 99 ? -0.966 5.202 7.948 1.00 85.56 99 CYS A O 1
ATOM 774 N N . PRO A 1 100 ? 0.367 3.859 6.749 1.00 84.25 100 PRO A N 1
ATOM 775 C CA . PRO A 1 100 ? 1.576 4.647 7.010 1.00 84.25 100 PRO A CA 1
ATOM 776 C C . PRO A 1 100 ? 1.527 6.055 6.390 1.00 84.25 100 PRO A C 1
ATOM 778 O O . PRO A 1 100 ? 2.297 6.919 6.794 1.00 84.25 100 PRO A O 1
ATOM 781 N N . ILE A 1 101 ? 0.616 6.297 5.439 1.00 83.75 101 ILE A N 1
ATOM 782 C CA . ILE A 1 101 ? 0.439 7.595 4.776 1.00 83.75 101 ILE A CA 1
ATOM 783 C C . ILE A 1 101 ? -0.553 8.469 5.557 1.00 83.75 101 ILE A C 1
ATOM 785 O O . ILE A 1 101 ? -0.214 9.579 5.956 1.00 83.75 101 ILE A O 1
ATOM 789 N N . CYS A 1 102 ? -1.773 7.978 5.811 1.00 86.44 102 CYS A N 1
ATOM 790 C CA . CYS A 1 102 ? -2.845 8.788 6.413 1.00 86.44 102 CYS A CA 1
ATOM 791 C C . CYS A 1 102 ? -3.141 8.480 7.888 1.00 86.44 102 CYS A C 1
ATOM 793 O O . CYS A 1 102 ? -3.958 9.161 8.500 1.00 86.44 102 CYS A O 1
ATOM 795 N N . ARG A 1 103 ? -2.520 7.446 8.470 1.00 83.62 103 ARG A N 1
ATOM 796 C CA . ARG A 1 103 ? -2.765 6.934 9.836 1.00 83.62 103 ARG A CA 1
ATOM 797 C C . ARG A 1 103 ? -4.200 6.467 10.121 1.00 83.62 103 ARG A C 1
ATOM 799 O O . ARG A 1 103 ? -4.483 6.068 11.249 1.00 83.62 103 ARG A O 1
ATOM 806 N N . GLY A 1 104 ? -5.085 6.456 9.123 1.00 83.69 104 GLY A N 1
ATOM 807 C CA . GLY A 1 104 ? -6.404 5.829 9.214 1.00 83.69 104 GLY A CA 1
ATOM 808 C C . GLY A 1 104 ? -6.297 4.318 9.427 1.00 83.69 104 GLY A C 1
ATOM 809 O O . GLY A 1 104 ? -5.264 3.721 9.117 1.00 83.69 104 GLY A O 1
ATOM 810 N N . LYS A 1 105 ? -7.351 3.690 9.962 1.00 80.62 105 LYS A N 1
ATOM 811 C CA . LYS A 1 105 ? -7.385 2.231 10.142 1.00 80.62 105 LYS A CA 1
ATOM 812 C C . LYS A 1 105 ? -7.271 1.540 8.785 1.00 80.62 105 LYS A C 1
ATOM 814 O O . LYS A 1 105 ? -8.026 1.856 7.870 1.00 80.62 105 LYS A O 1
ATOM 819 N N . ALA A 1 106 ? -6.347 0.594 8.678 1.00 77.00 106 ALA A N 1
ATOM 820 C CA . ALA A 1 106 ? -6.313 -0.325 7.554 1.00 77.00 106 ALA A CA 1
ATOM 821 C C . ALA A 1 106 ? -7.334 -1.428 7.854 1.00 77.00 106 ALA A C 1
ATOM 823 O O . ALA A 1 106 ? -7.039 -2.357 8.595 1.00 77.00 106 ALA A O 1
ATOM 824 N N . ALA A 1 107 ? -8.561 -1.269 7.372 1.00 70.88 107 ALA A N 1
ATOM 825 C CA . ALA A 1 107 ? -9.541 -2.347 7.343 1.00 70.88 107 ALA A CA 1
ATOM 826 C C . ALA A 1 107 ? -9.690 -2.800 5.884 1.00 70.88 107 ALA A C 1
ATOM 828 O O . ALA A 1 107 ? -9.625 -1.940 4.998 1.00 70.88 107 ALA A O 1
ATOM 829 N N . PRO A 1 108 ? -9.853 -4.106 5.603 1.00 61.75 108 PRO A N 1
ATOM 830 C CA . PRO A 1 108 ? -10.346 -4.519 4.296 1.00 61.75 108 PRO A CA 1
ATOM 831 C C . PRO A 1 108 ? -11.684 -3.806 4.054 1.00 61.75 108 PRO A C 1
ATOM 833 O O . PRO A 1 108 ? -12.495 -3.692 4.973 1.00 61.75 108 PRO A O 1
ATOM 836 N N . ALA A 1 109 ? -11.873 -3.250 2.858 1.00 58.62 109 ALA A N 1
ATOM 837 C CA . ALA A 1 109 ? -13.193 -2.784 2.461 1.00 58.62 109 ALA A CA 1
ATOM 838 C C . ALA A 1 109 ? -14.094 -4.025 2.369 1.00 58.62 109 ALA A C 1
ATOM 840 O O . ALA A 1 109 ? -13.765 -4.931 1.603 1.00 58.62 109 ALA A O 1
ATOM 841 N N . ASP A 1 110 ? -15.140 -4.082 3.195 1.00 46.81 110 ASP A N 1
ATOM 842 C CA . ASP A 1 110 ? -16.298 -4.951 2.943 1.00 46.81 110 ASP A CA 1
ATOM 843 C C . ASP A 1 110 ? -16.939 -4.595 1.591 1.00 46.81 110 ASP A C 1
ATOM 845 O O . ASP A 1 110 ? -17.010 -3.380 1.270 1.00 46.81 110 ASP A O 1
#

Organism: Oryza sativa subsp. japonica (NCBI:txid39947)

InterPro domains:
  IPR001841 Zinc finger, RING-type [PF13639] (67-103)
  IPR013083 Zinc finger, RING/FYVE/PHD-type [G3DSA:3.30.40.10] (23-108)
  IPR053238 RING-H2 finger domain-containing protein [PTHR14155] (5-104)

Foldseek 3Di:
DVVVVVVVVVLVVVVVVPPPPPPPDDDDDPPPPQPFPDLVQLVLDDKDFDDQDDDPPDPPVPSPFQAALQSRHGRDGRAIDPSHGSVRVSVVSRRHQADSVPRHGNGPDD

pLDDT: mean 73.06, std 13.41, range [41.31, 89.31]